Protein AF-A0A7R9VXE3-F1 (afdb_monomer_lite)

pLDDT: mean 74.68, std 20.02, range [34.22, 94.62]

Structure (mmCIF, N/CA/C/O backbone):
data_AF-A0A7R9VXE3-F1
#
_entry.id   AF-A0A7R9VXE3-F1
#
loop_
_atom_site.group_PDB
_atom_site.id
_atom_site.type_symbol
_atom_site.label_atom_id
_atom_site.label_alt_id
_atom_site.label_comp_id
_atom_site.label_asym_id
_atom_site.label_entity_id
_atom_site.label_seq_id
_atom_site.pdbx_PDB_ins_code
_atom_site.Cartn_x
_atom_site.Cartn_y
_atom_site.Cartn_z
_atom_site.occupancy
_atom_site.B_iso_or_equiv
_atom_site.auth_seq_id
_atom_site.auth_comp_id
_atom_site.auth_asym_id
_atom_site.auth_atom_id
_atom_site.pdbx_PDB_model_num
ATOM 1 N N . PRO A 1 1 ? 29.639 -62.844 5.315 1.00 39.00 1 PRO A N 1
ATOM 2 C CA . PRO A 1 1 ? 29.256 -61.882 4.256 1.00 39.00 1 PRO A CA 1
ATOM 3 C C . PRO A 1 1 ? 28.105 -60.971 4.715 1.00 39.00 1 PRO A C 1
ATOM 5 O O . PRO A 1 1 ? 26.963 -61.399 4.805 1.00 39.00 1 PRO A O 1
ATOM 8 N N . ASN A 1 2 ? 28.462 -59.740 5.082 1.00 39.56 2 ASN A N 1
ATOM 9 C CA . ASN A 1 2 ? 27.562 -58.586 5.240 1.00 39.56 2 ASN A CA 1
ATOM 10 C C . ASN A 1 2 ? 27.250 -58.000 3.833 1.00 39.56 2 ASN A C 1
ATOM 12 O O . ASN A 1 2 ? 27.927 -58.430 2.893 1.00 39.56 2 ASN A O 1
ATOM 16 N N . PRO A 1 3 ? 26.440 -56.932 3.645 1.00 57.50 3 PRO A N 1
ATOM 17 C CA . PRO A 1 3 ? 25.370 -56.310 4.452 1.00 57.50 3 PRO A CA 1
ATOM 18 C C . PRO A 1 3 ? 24.115 -56.022 3.573 1.00 57.50 3 PRO A C 1
ATOM 20 O O . PRO A 1 3 ? 24.011 -56.562 2.479 1.00 57.50 3 PRO A O 1
ATOM 23 N N . LEU A 1 4 ? 23.204 -55.154 4.047 1.00 39.47 4 LEU A N 1
ATOM 24 C CA . LEU A 1 4 ? 22.286 -54.220 3.342 1.00 39.47 4 LEU A CA 1
ATOM 25 C C . LEU A 1 4 ? 20.914 -54.315 4.035 1.00 39.47 4 LEU A C 1
ATOM 27 O O . LEU A 1 4 ? 20.204 -55.300 3.903 1.00 39.47 4 LEU A O 1
ATOM 31 N N . GLY A 1 5 ? 20.534 -53.393 4.913 1.00 37.69 5 GLY A N 1
ATOM 32 C CA . GLY A 1 5 ? 20.466 -51.958 4.658 1.00 37.69 5 GLY A CA 1
ATOM 33 C C . GLY A 1 5 ? 18.987 -51.584 4.737 1.00 37.69 5 GLY A C 1
ATOM 34 O O . GLY A 1 5 ? 18.292 -51.579 3.730 1.00 37.69 5 GLY A O 1
ATOM 35 N N . GLY A 1 6 ? 18.495 -51.376 5.957 1.00 36.84 6 GLY A N 1
ATOM 36 C CA . GLY A 1 6 ? 17.092 -51.082 6.249 1.00 36.84 6 GLY A CA 1
ATOM 37 C C . GLY A 1 6 ? 16.965 -49.880 7.175 1.00 36.84 6 GLY A C 1
ATOM 38 O O . GLY A 1 6 ? 16.238 -49.937 8.159 1.00 36.84 6 GLY A O 1
ATOM 39 N N . GLU A 1 7 ? 17.720 -48.816 6.903 1.00 37.53 7 GLU A N 1
ATOM 40 C CA . GLU A 1 7 ? 17.543 -47.538 7.584 1.00 37.53 7 GLU A CA 1
ATOM 41 C C . GLU A 1 7 ? 16.559 -46.659 6.801 1.00 37.53 7 GLU A C 1
ATOM 43 O O . GLU A 1 7 ? 16.836 -46.182 5.707 1.00 37.53 7 GLU A O 1
ATOM 48 N N . SER A 1 8 ? 15.398 -46.456 7.424 1.00 38.97 8 SER A N 1
ATOM 49 C CA . SER A 1 8 ? 14.622 -45.215 7.434 1.00 38.97 8 SER A CA 1
ATOM 50 C C . SER A 1 8 ? 14.211 -44.598 6.086 1.00 38.97 8 SER A C 1
ATOM 52 O O . SER A 1 8 ? 14.786 -43.623 5.606 1.00 38.97 8 SER A O 1
ATOM 54 N N . ALA A 1 9 ? 13.078 -45.058 5.552 1.00 42.28 9 ALA A N 1
ATOM 55 C CA . ALA A 1 9 ? 12.332 -44.366 4.496 1.00 42.28 9 ALA A CA 1
ATOM 56 C C . ALA A 1 9 ? 11.444 -43.206 5.019 1.00 42.28 9 ALA A C 1
ATOM 58 O O . ALA A 1 9 ? 10.442 -42.876 4.391 1.00 42.28 9 ALA A O 1
ATOM 59 N N . SER A 1 10 ? 11.792 -42.575 6.150 1.00 39.75 10 SER A N 1
ATOM 60 C CA . SER A 1 10 ? 11.019 -41.452 6.726 1.00 39.75 10 SER A CA 1
ATOM 61 C C . SER A 1 10 ? 11.732 -40.095 6.702 1.00 39.75 10 SER A C 1
ATOM 63 O O . SER A 1 10 ? 11.183 -39.114 7.198 1.00 39.75 10 SER A O 1
ATOM 65 N N . THR A 1 11 ? 12.928 -39.983 6.119 1.00 40.03 11 THR A N 1
ATOM 66 C CA . THR A 1 11 ? 13.712 -38.731 6.210 1.00 40.03 11 THR A CA 1
ATOM 67 C C . THR A 1 11 ? 13.508 -37.770 5.031 1.00 40.03 11 THR A C 1
ATOM 69 O O . THR A 1 11 ? 13.904 -36.608 5.101 1.00 40.03 11 THR A O 1
ATOM 72 N N . VAL A 1 12 ? 12.845 -38.180 3.951 1.00 45.72 12 VAL A N 1
ATOM 73 C CA . VAL A 1 12 ? 12.730 -37.346 2.744 1.00 45.72 12 VAL A CA 1
ATOM 74 C C . VAL A 1 12 ? 11.368 -36.668 2.689 1.00 45.72 12 VAL A C 1
ATOM 76 O O . VAL A 1 12 ? 10.531 -37.101 1.918 1.00 45.72 12 VAL A O 1
ATOM 79 N N . LEU A 1 13 ? 11.122 -35.656 3.529 1.00 46.50 13 LEU A N 1
ATOM 80 C CA . LEU A 1 13 ? 10.106 -34.600 3.310 1.00 46.50 13 LEU A CA 1
ATOM 81 C C . LEU A 1 13 ? 10.152 -33.538 4.430 1.00 46.50 13 LEU A C 1
ATOM 83 O O . LEU A 1 13 ? 9.135 -33.101 4.956 1.00 46.50 13 LEU A O 1
ATOM 87 N N . ASN A 1 14 ? 11.351 -33.112 4.827 1.00 44.91 14 ASN A N 1
ATOM 88 C CA . ASN A 1 14 ? 11.506 -31.995 5.762 1.00 44.91 14 ASN A CA 1
ATOM 89 C C . ASN A 1 14 ? 12.525 -30.982 5.235 1.00 44.91 14 ASN A C 1
ATOM 91 O O . ASN A 1 14 ? 13.394 -30.512 5.966 1.00 44.91 14 ASN A O 1
ATOM 95 N N . ILE A 1 15 ? 12.408 -30.652 3.941 1.00 49.72 15 ILE A N 1
ATOM 96 C CA . ILE A 1 15 ? 13.023 -29.444 3.387 1.00 49.72 15 ILE A CA 1
ATOM 97 C C . ILE A 1 15 ? 12.368 -28.287 4.134 1.00 49.72 15 ILE A C 1
ATOM 99 O O . ILE A 1 15 ? 11.232 -27.899 3.854 1.00 49.72 15 ILE A O 1
ATOM 103 N N . LYS A 1 16 ? 13.045 -27.801 5.174 1.00 52.78 16 LYS A N 1
ATOM 104 C CA . LYS A 1 16 ? 12.569 -26.662 5.942 1.00 52.78 16 LYS A CA 1
ATOM 105 C C . LYS A 1 16 ? 12.553 -25.504 4.961 1.00 52.78 16 LYS A C 1
ATOM 107 O O . LYS A 1 16 ? 13.561 -25.205 4.337 1.00 52.78 16 LYS A O 1
ATOM 112 N N . ILE A 1 17 ? 11.413 -24.835 4.843 1.00 56.75 17 ILE A N 1
ATOM 113 C CA . ILE A 1 17 ? 11.237 -23.613 4.042 1.00 56.75 17 ILE A CA 1
ATOM 114 C C . ILE A 1 17 ? 12.396 -22.620 4.263 1.00 56.75 17 ILE A C 1
ATOM 116 O O . ILE A 1 17 ? 12.805 -21.932 3.334 1.00 56.75 17 ILE A O 1
ATOM 120 N N . ALA A 1 18 ? 12.980 -22.608 5.466 1.00 50.09 18 ALA A N 1
ATOM 121 C CA . ALA A 1 18 ? 14.180 -21.850 5.808 1.00 50.09 18 ALA A CA 1
ATOM 122 C C . ALA A 1 18 ? 15.400 -22.140 4.907 1.00 50.09 18 ALA A C 1
ATOM 124 O O . ALA A 1 18 ? 16.092 -21.201 4.523 1.00 50.09 18 ALA A O 1
ATOM 125 N N . ASP A 1 19 ? 15.645 -23.396 4.530 1.00 59.12 19 ASP A N 1
ATOM 126 C CA . ASP A 1 19 ? 16.770 -23.788 3.672 1.00 59.12 19 ASP A CA 1
ATOM 127 C C . ASP A 1 19 ? 16.546 -23.330 2.225 1.00 59.12 19 ASP A C 1
ATOM 129 O O . ASP A 1 19 ? 17.464 -22.827 1.578 1.00 59.12 19 ASP A O 1
ATOM 133 N N . SER A 1 20 ? 15.303 -23.411 1.737 1.00 59.84 20 SER A N 1
ATOM 134 C CA . SER A 1 20 ? 14.924 -22.893 0.416 1.00 59.84 20 SER A CA 1
ATOM 135 C C . SER A 1 20 ? 15.002 -21.367 0.348 1.00 59.84 20 SER A C 1
ATOM 137 O O . SER A 1 20 ? 15.452 -20.820 -0.655 1.00 59.84 20 SER A O 1
ATOM 139 N N . VAL A 1 21 ? 14.610 -20.673 1.420 1.00 64.75 21 VAL A N 1
ATOM 140 C CA . VAL A 1 21 ? 14.733 -19.212 1.521 1.00 64.75 21 VAL A CA 1
ATOM 141 C C . VAL A 1 21 ? 16.201 -18.803 1.576 1.00 64.75 21 VAL A C 1
ATOM 143 O O . VAL A 1 21 ? 16.593 -17.885 0.865 1.00 64.75 21 VAL A O 1
ATOM 146 N N . LYS A 1 22 ? 17.033 -1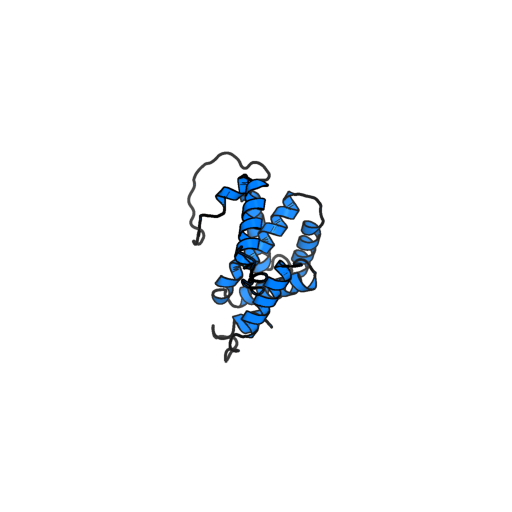9.504 2.356 1.00 66.19 22 LYS A N 1
ATOM 147 C CA . LYS A 1 22 ? 18.471 -19.226 2.428 1.00 66.19 22 LYS A CA 1
ATOM 148 C C . LYS A 1 22 ? 19.141 -19.397 1.065 1.00 66.19 22 LYS A C 1
ATOM 150 O O . LYS A 1 22 ? 19.861 -18.501 0.642 1.00 66.19 22 LYS A O 1
ATOM 155 N N . ALA A 1 23 ? 18.847 -20.491 0.362 1.00 68.94 23 ALA A N 1
ATOM 156 C CA . ALA A 1 23 ? 19.375 -20.742 -0.977 1.00 68.94 23 ALA A CA 1
ATOM 157 C C . ALA A 1 23 ? 18.936 -19.671 -1.990 1.00 68.94 23 ALA A C 1
ATOM 159 O O . ALA A 1 23 ? 19.728 -19.255 -2.832 1.00 68.94 23 ALA A O 1
ATOM 160 N N . LEU A 1 24 ? 17.693 -19.189 -1.889 1.00 65.62 24 LEU A N 1
ATOM 161 C CA . LEU A 1 24 ? 17.180 -18.124 -2.749 1.00 65.62 24 LEU A CA 1
ATOM 162 C C . LEU A 1 24 ? 17.859 -16.778 -2.459 1.00 65.62 24 LEU A C 1
ATOM 164 O O . LEU A 1 24 ? 18.259 -16.086 -3.388 1.00 65.62 24 LEU A O 1
ATOM 168 N N . VAL A 1 25 ? 18.030 -16.428 -1.182 1.00 69.94 25 VAL A N 1
ATOM 169 C CA . VAL A 1 25 ? 18.738 -15.207 -0.761 1.00 69.94 25 VAL A CA 1
ATOM 170 C C . VAL A 1 25 ? 20.194 -15.250 -1.221 1.00 69.94 25 VAL A C 1
ATOM 172 O O . VAL A 1 25 ? 20.694 -14.270 -1.761 1.00 69.94 25 VAL A O 1
ATOM 175 N N . GLU A 1 26 ? 20.860 -16.393 -1.071 1.00 71.38 26 GLU A N 1
ATOM 176 C CA . GLU A 1 26 ? 22.241 -16.595 -1.512 1.00 71.38 26 GLU A CA 1
ATOM 177 C C . GLU A 1 26 ? 22.368 -16.473 -3.038 1.00 71.38 26 GLU A C 1
ATOM 179 O O . GLU A 1 26 ? 23.231 -15.745 -3.526 1.00 71.38 26 GLU A O 1
ATOM 184 N N . ALA A 1 27 ? 21.445 -17.066 -3.801 1.00 67.88 27 ALA A N 1
ATOM 185 C CA . ALA A 1 27 ? 21.387 -16.904 -5.253 1.00 67.88 27 ALA A CA 1
ATOM 186 C C . ALA A 1 27 ? 21.143 -15.443 -5.678 1.00 67.88 27 ALA A C 1
ATOM 188 O O . ALA A 1 27 ? 21.774 -14.962 -6.620 1.00 67.88 27 ALA A O 1
ATOM 189 N N . CYS A 1 28 ? 20.277 -14.713 -4.968 1.00 57.34 28 CYS A N 1
ATOM 190 C CA . CYS A 1 28 ? 20.029 -13.292 -5.219 1.00 57.34 28 CYS A CA 1
ATOM 191 C C . CYS A 1 28 ? 21.255 -12.420 -4.916 1.00 57.34 28 CYS A C 1
ATOM 193 O O . CYS A 1 28 ? 21.539 -11.498 -5.676 1.00 57.34 28 CYS A O 1
ATOM 195 N N . LEU A 1 29 ? 22.003 -12.718 -3.850 1.00 68.56 29 LEU A N 1
ATOM 196 C CA . LEU A 1 29 ? 23.227 -11.992 -3.494 1.00 68.56 29 LEU A CA 1
ATOM 197 C C . LEU A 1 29 ? 24.362 -12.243 -4.496 1.00 68.56 29 LEU A C 1
ATOM 199 O O . LEU A 1 29 ? 25.127 -11.329 -4.793 1.00 68.56 29 LEU A O 1
ATOM 203 N N . VAL A 1 30 ? 24.443 -13.453 -5.056 1.00 70.62 30 VAL A N 1
ATOM 204 C CA . VAL A 1 30 ? 25.404 -13.794 -6.120 1.00 70.62 30 VAL A CA 1
ATOM 205 C C . VAL A 1 30 ? 25.046 -13.104 -7.438 1.00 70.62 30 VAL A C 1
ATOM 207 O O . VAL A 1 30 ? 25.934 -12.626 -8.142 1.00 70.62 30 VAL A O 1
ATOM 210 N N . ALA A 1 31 ? 23.756 -13.022 -7.772 1.00 68.56 31 ALA A N 1
ATOM 211 C CA . ALA A 1 31 ? 23.286 -12.364 -8.991 1.00 68.56 31 ALA A CA 1
ATOM 212 C C . ALA A 1 31 ? 23.366 -10.827 -8.916 1.00 68.56 31 ALA A C 1
ATOM 214 O O . ALA A 1 31 ? 23.534 -10.167 -9.941 1.00 68.56 31 ALA A O 1
ATOM 215 N N . HIS A 1 32 ? 23.265 -10.257 -7.712 1.00 57.31 32 HIS A N 1
ATOM 216 C CA . HIS A 1 32 ? 23.207 -8.814 -7.484 1.00 57.31 32 HIS A CA 1
ATOM 217 C C . HIS A 1 32 ? 24.127 -8.404 -6.317 1.00 57.31 32 HIS A C 1
ATOM 219 O O . HIS A 1 32 ? 23.656 -8.185 -5.196 1.00 57.31 32 HIS A O 1
ATOM 225 N N . PRO A 1 33 ? 25.443 -8.251 -6.559 1.00 60.94 33 PRO A N 1
ATOM 226 C CA . PRO A 1 33 ? 26.428 -7.961 -5.510 1.00 60.94 33 PRO A CA 1
ATOM 227 C C . PRO A 1 33 ? 26.208 -6.621 -4.780 1.00 60.94 33 PRO A C 1
ATOM 229 O O . PRO A 1 33 ? 26.720 -6.424 -3.680 1.00 60.94 33 PRO A O 1
ATOM 232 N N . SER A 1 34 ? 25.405 -5.711 -5.339 1.00 54.88 34 SER A N 1
ATOM 233 C CA . SER A 1 34 ? 24.995 -4.444 -4.717 1.00 54.88 34 SER A CA 1
ATOM 234 C C . SER A 1 34 ? 23.960 -4.595 -3.588 1.00 54.88 34 SER A C 1
ATOM 236 O O . SER A 1 34 ? 23.809 -3.677 -2.786 1.00 54.88 34 SER A O 1
ATOM 238 N N . LEU A 1 35 ? 23.287 -5.748 -3.458 1.00 48.69 35 LEU A N 1
ATOM 239 C CA . LEU A 1 35 ? 22.298 -6.009 -2.396 1.00 48.69 35 LEU A CA 1
ATOM 240 C C . LEU A 1 35 ? 22.929 -6.342 -1.033 1.00 48.69 35 LEU A C 1
ATOM 242 O O . LEU A 1 35 ? 22.232 -6.340 -0.017 1.00 48.69 35 LEU A O 1
ATOM 246 N N . SER A 1 36 ? 24.245 -6.587 -0.977 1.00 52.28 36 SER A N 1
ATOM 247 C CA . SER A 1 36 ? 24.940 -6.941 0.270 1.00 52.28 36 SER A CA 1
ATOM 248 C C . SER A 1 36 ? 24.891 -5.838 1.340 1.00 52.28 36 SER A C 1
ATOM 250 O O . SER A 1 36 ? 25.111 -6.137 2.512 1.00 52.28 36 SER A O 1
ATOM 252 N N . GLY A 1 37 ? 24.605 -4.584 0.970 1.00 47.22 37 GLY A N 1
ATOM 253 C CA . GLY A 1 37 ? 24.543 -3.452 1.903 1.00 47.22 37 GLY A CA 1
ATOM 254 C C . GLY A 1 37 ? 23.226 -3.313 2.677 1.00 47.22 37 GLY A C 1
ATOM 255 O O . GLY A 1 37 ? 23.188 -2.597 3.671 1.00 47.22 37 GLY A O 1
ATOM 256 N N . VAL A 1 38 ? 22.155 -4.001 2.262 1.00 50.38 38 VAL A N 1
ATOM 257 C CA . VAL A 1 38 ? 20.785 -3.763 2.772 1.00 50.38 38 VAL A CA 1
ATOM 258 C C . VAL A 1 38 ? 20.436 -4.639 3.991 1.00 50.38 38 VAL A C 1
ATOM 260 O O . VAL A 1 38 ? 19.488 -4.361 4.718 1.00 50.38 38 VAL A O 1
ATOM 263 N N . VAL A 1 39 ? 21.219 -5.686 4.280 1.00 46.22 39 VAL A N 1
ATOM 264 C CA . VAL A 1 39 ? 20.894 -6.694 5.317 1.00 46.22 39 VAL A CA 1
ATOM 265 C C . VAL A 1 39 ? 21.255 -6.264 6.750 1.00 46.22 39 VAL A C 1
ATOM 267 O O . VAL A 1 39 ? 20.817 -6.891 7.715 1.00 46.22 39 VAL A O 1
ATOM 270 N N . THR A 1 40 ? 21.987 -5.167 6.937 1.00 36.09 40 THR A N 1
ATOM 271 C CA . THR A 1 40 ? 22.445 -4.730 8.267 1.00 36.09 40 THR A CA 1
ATOM 272 C C . THR A 1 40 ? 22.205 -3.248 8.507 1.00 36.09 40 THR A C 1
ATOM 274 O O . THR A 1 40 ? 23.157 -2.490 8.634 1.00 36.09 40 THR A O 1
ATOM 277 N N . GLN A 1 41 ? 20.945 -2.827 8.644 1.00 36.25 41 GLN A N 1
ATOM 278 C CA . GLN A 1 41 ? 20.628 -1.707 9.539 1.00 36.25 41 GLN A CA 1
ATOM 279 C C . GLN A 1 41 ? 19.137 -1.655 9.921 1.00 36.25 41 GLN A C 1
ATOM 281 O O . GLN A 1 41 ? 18.279 -1.529 9.053 1.00 36.25 41 GLN A O 1
ATOM 286 N N . PRO A 1 42 ? 18.797 -1.709 11.222 1.00 45.03 42 PRO A N 1
ATOM 287 C CA . PRO A 1 42 ? 17.486 -1.316 11.714 1.00 45.03 42 PRO A CA 1
ATOM 288 C C . PRO A 1 42 ? 17.512 0.192 12.006 1.00 45.03 42 PRO A C 1
ATOM 290 O O . PRO A 1 42 ? 18.004 0.594 13.058 1.00 45.03 42 PRO A O 1
ATOM 293 N N . SER A 1 43 ? 17.019 1.040 11.099 1.00 35.34 43 SER A N 1
ATOM 294 C CA . SER A 1 43 ? 16.958 2.488 11.350 1.00 35.34 43 SER A CA 1
ATOM 295 C C . SER A 1 43 ? 15.531 2.935 11.660 1.00 35.34 43 SER A C 1
ATOM 297 O O . SER A 1 43 ? 14.670 3.013 10.790 1.00 35.34 43 SER A O 1
ATOM 299 N N . ILE A 1 44 ? 15.289 3.197 12.944 1.00 43.09 44 ILE A N 1
ATOM 300 C CA . ILE A 1 44 ? 14.115 3.899 13.465 1.00 43.09 44 ILE A CA 1
ATOM 301 C C . ILE A 1 44 ? 14.586 5.309 13.839 1.00 43.09 44 ILE A C 1
ATOM 303 O O . ILE A 1 44 ? 15.333 5.428 14.807 1.00 43.09 44 ILE A O 1
ATOM 307 N N . ALA A 1 45 ? 14.117 6.359 13.151 1.00 34.22 45 ALA A N 1
ATOM 308 C CA . ALA A 1 45 ? 13.925 7.696 13.736 1.00 34.22 45 ALA A CA 1
ATOM 309 C C . ALA A 1 45 ? 13.105 8.647 12.819 1.00 34.22 45 ALA A C 1
ATOM 311 O O . ALA A 1 45 ? 13.227 8.569 11.599 1.00 34.22 45 ALA A O 1
ATOM 312 N N . PRO A 1 46 ? 12.291 9.558 13.398 1.00 44.81 46 PRO A N 1
ATOM 313 C CA . PRO A 1 46 ? 11.558 10.628 12.696 1.00 44.81 46 PRO A CA 1
ATOM 314 C C . PRO A 1 46 ? 12.501 11.753 12.202 1.00 44.81 46 PRO A C 1
ATOM 316 O O . PRO A 1 46 ? 13.656 11.800 12.635 1.00 44.81 46 PRO A O 1
ATOM 319 N N . PRO A 1 47 ? 12.057 12.679 11.318 1.00 48.91 47 PRO A N 1
ATOM 320 C CA . PRO A 1 47 ? 12.970 13.563 10.601 1.00 48.91 47 PRO A CA 1
ATOM 321 C C . PRO A 1 47 ? 13.592 14.586 11.551 1.00 48.91 47 PRO A C 1
ATOM 323 O O . PRO A 1 47 ? 12.900 15.425 12.124 1.00 48.91 47 PRO A O 1
ATOM 326 N N . SER A 1 48 ? 14.913 14.516 11.704 1.00 39.66 48 SER A N 1
ATOM 327 C CA . SER A 1 48 ? 15.720 15.576 12.301 1.00 39.66 48 SER A CA 1
ATOM 328 C C . SER A 1 48 ? 16.712 16.075 11.259 1.00 39.66 48 SER A C 1
ATOM 330 O O . SER A 1 48 ? 17.475 15.310 10.678 1.00 39.66 48 SER A O 1
ATOM 332 N N . THR A 1 49 ? 16.639 17.374 11.010 1.00 51.97 49 THR A N 1
ATOM 333 C CA . THR A 1 49 ? 17.459 18.179 10.110 1.00 51.97 49 THR A CA 1
ATOM 334 C C . THR A 1 49 ? 18.950 18.050 10.447 1.00 51.97 49 THR A C 1
ATOM 336 O O . THR A 1 49 ? 19.331 18.249 11.599 1.00 51.97 49 THR A O 1
ATOM 339 N N . GLY A 1 50 ? 19.807 17.792 9.455 1.00 38.31 50 GLY A N 1
ATOM 340 C CA . GLY A 1 50 ? 21.261 17.818 9.647 1.00 38.31 50 GLY A CA 1
ATOM 341 C C . GLY A 1 50 ? 22.056 17.486 8.384 1.00 38.31 50 GLY A C 1
ATOM 342 O O . GLY A 1 50 ? 22.088 16.343 7.951 1.00 38.31 50 GLY A O 1
ATOM 343 N N . SER A 1 51 ? 22.687 18.509 7.806 1.00 55.72 51 SER A N 1
ATOM 344 C CA . SER A 1 51 ? 23.508 18.486 6.592 1.00 55.72 51 SER A CA 1
ATOM 345 C C . SER A 1 51 ? 24.717 17.543 6.645 1.00 55.72 51 SER A C 1
ATOM 347 O O . SER A 1 51 ? 25.433 17.498 7.642 1.00 55.72 51 SER A O 1
ATOM 349 N N . GLY A 1 52 ? 25.042 16.932 5.503 1.00 37.28 52 GLY A N 1
ATOM 350 C CA . GLY A 1 52 ? 26.337 16.303 5.238 1.00 37.28 52 GLY A CA 1
ATOM 351 C C . GLY A 1 52 ? 26.523 16.095 3.738 1.00 37.28 52 GLY A C 1
ATOM 352 O O . GLY A 1 52 ? 25.850 15.262 3.147 1.00 37.28 52 GLY A O 1
ATOM 353 N N . GLY A 1 53 ? 27.387 16.901 3.115 1.00 46.69 53 GLY A N 1
ATOM 354 C CA . GLY A 1 53 ? 27.657 16.852 1.679 1.00 46.69 53 GLY A CA 1
ATOM 355 C C . GLY A 1 53 ? 28.305 15.535 1.244 1.00 46.69 53 GLY A C 1
ATOM 356 O O . GLY A 1 53 ? 29.363 15.165 1.748 1.00 46.69 53 GLY A O 1
ATOM 357 N N . GLY A 1 54 ? 27.680 14.877 0.271 1.00 41.75 54 GLY A N 1
ATOM 358 C CA . GLY A 1 54 ? 28.197 13.754 -0.515 1.00 41.75 54 GLY A CA 1
ATOM 359 C C . GLY A 1 54 ? 27.893 13.993 -2.001 1.00 41.75 54 GLY A C 1
ATOM 360 O O . GLY A 1 54 ? 27.089 14.877 -2.307 1.00 41.75 54 GLY A O 1
ATOM 361 N N . PRO A 1 55 ? 28.589 13.312 -2.932 1.00 49.41 55 PRO A N 1
ATOM 362 C CA . PRO A 1 55 ? 28.631 13.699 -4.340 1.00 49.41 55 PRO A CA 1
ATOM 363 C C . PRO A 1 55 ? 27.242 13.605 -4.981 1.00 49.41 55 PRO A C 1
ATOM 365 O O . PRO A 1 55 ? 26.424 12.784 -4.584 1.00 49.41 55 PRO A O 1
ATOM 368 N N . ALA A 1 56 ? 27.000 14.484 -5.957 1.00 49.28 56 ALA A N 1
ATOM 369 C CA . ALA A 1 56 ? 25.716 14.692 -6.621 1.00 49.28 56 ALA A CA 1
ATOM 370 C C . ALA A 1 56 ? 24.968 13.380 -6.951 1.00 49.28 56 ALA A C 1
ATOM 372 O O . ALA A 1 56 ? 25.606 12.425 -7.407 1.00 49.28 56 ALA A O 1
ATOM 373 N N . PRO A 1 57 ? 23.630 13.342 -6.777 1.00 44.31 57 PRO A N 1
ATOM 374 C CA . PRO A 1 57 ? 22.842 12.149 -7.035 1.00 44.31 57 PRO A CA 1
ATOM 375 C C . PRO A 1 57 ? 23.010 11.759 -8.502 1.00 44.31 57 PRO A C 1
ATOM 377 O O . PRO A 1 57 ? 22.752 12.540 -9.422 1.00 44.31 57 PRO A O 1
ATOM 380 N N . THR A 1 58 ? 23.505 10.544 -8.717 1.00 44.84 58 THR A N 1
ATOM 381 C CA . THR A 1 58 ? 23.440 9.918 -10.032 1.00 44.84 58 THR A CA 1
ATOM 382 C C . THR A 1 58 ? 21.961 9.671 -10.323 1.00 44.84 58 THR A C 1
ATOM 384 O O . THR A 1 58 ? 21.293 9.074 -9.482 1.00 44.84 58 THR A O 1
ATOM 387 N N . PRO A 1 59 ? 21.416 10.144 -11.459 1.00 44.78 59 PRO A N 1
ATOM 388 C CA . PRO A 1 59 ? 19.996 9.997 -11.751 1.00 44.78 59 PRO A CA 1
ATOM 389 C C . PRO A 1 59 ? 19.663 8.505 -11.872 1.00 44.78 59 PRO A C 1
ATOM 391 O O . PRO A 1 59 ? 19.972 7.881 -12.888 1.00 44.78 59 PRO A O 1
ATOM 394 N N . GLY A 1 60 ? 19.069 7.938 -10.817 1.00 53.88 60 GLY A N 1
ATOM 395 C CA . GLY A 1 60 ? 18.827 6.496 -10.680 1.00 53.88 60 GLY A CA 1
ATOM 396 C C . GLY A 1 60 ? 19.436 5.832 -9.438 1.00 53.88 60 GLY A C 1
ATOM 397 O O . GLY A 1 60 ? 19.525 4.607 -9.408 1.00 53.88 60 GLY A O 1
ATOM 398 N N . SER A 1 61 ? 19.866 6.593 -8.429 1.00 65.44 61 SER A N 1
ATOM 399 C CA . SER A 1 61 ? 20.312 6.030 -7.151 1.00 65.44 61 SER A CA 1
ATOM 400 C C . SER A 1 61 ? 19.137 5.437 -6.349 1.00 65.44 61 SER A C 1
ATOM 402 O O . SER A 1 61 ? 17.977 5.815 -6.530 1.00 65.44 61 SER A O 1
ATOM 404 N N . ALA A 1 62 ? 19.429 4.505 -5.435 1.00 71.12 62 ALA A N 1
ATOM 405 C CA . ALA A 1 62 ? 18.427 3.958 -4.513 1.00 71.12 62 ALA A CA 1
ATOM 406 C C . ALA A 1 62 ? 17.784 5.054 -3.638 1.00 71.12 62 ALA A C 1
ATOM 408 O O . ALA A 1 62 ? 16.588 5.000 -3.361 1.00 71.12 62 ALA A O 1
ATOM 409 N N . GLU A 1 63 ? 18.554 6.090 -3.291 1.00 73.06 63 GLU A N 1
ATOM 410 C CA . GLU A 1 63 ? 18.078 7.258 -2.542 1.00 73.06 63 GLU A CA 1
ATOM 411 C C . GLU A 1 63 ? 16.999 8.031 -3.317 1.00 73.06 63 GLU A C 1
ATOM 413 O O . GLU A 1 63 ? 15.966 8.383 -2.747 1.00 73.06 63 GLU A O 1
ATOM 418 N N . ASP A 1 64 ? 17.166 8.208 -4.634 1.00 86.94 64 ASP A N 1
ATOM 419 C CA . ASP A 1 64 ? 16.157 8.858 -5.480 1.00 86.94 64 ASP A CA 1
ATOM 420 C C . ASP A 1 64 ? 14.846 8.052 -5.524 1.00 86.94 64 ASP A C 1
ATOM 422 O O . ASP A 1 64 ? 13.756 8.618 -5.647 1.00 86.94 64 ASP A O 1
ATOM 426 N N . ILE A 1 65 ? 14.933 6.718 -5.471 1.00 88.81 65 ILE A N 1
ATOM 427 C CA . ILE A 1 65 ? 13.772 5.819 -5.502 1.00 88.81 65 ILE A CA 1
ATOM 428 C C . ILE A 1 65 ? 13.015 5.883 -4.173 1.00 88.81 65 ILE A C 1
ATOM 430 O O . ILE A 1 65 ? 11.791 6.045 -4.176 1.00 88.81 65 ILE A O 1
ATOM 434 N N . GLU A 1 66 ? 13.726 5.809 -3.048 1.00 88.50 66 GLU A N 1
ATOM 435 C CA . GLU A 1 66 ? 13.137 5.921 -1.711 1.00 88.50 66 GLU A CA 1
ATOM 436 C C . GLU A 1 66 ? 12.491 7.291 -1.489 1.00 88.50 66 GLU A C 1
ATOM 438 O O . GLU A 1 66 ? 11.363 7.377 -0.993 1.00 88.50 66 GLU A O 1
ATOM 443 N N . GLU A 1 67 ? 13.148 8.374 -1.914 1.00 88.94 67 GLU A N 1
ATOM 444 C CA . GLU A 1 67 ? 12.587 9.723 -1.825 1.00 88.94 67 GLU A CA 1
ATOM 445 C C . GLU A 1 67 ? 11.287 9.836 -2.638 1.00 88.94 67 GLU A C 1
ATOM 447 O O . GLU A 1 67 ? 10.296 10.410 -2.173 1.00 88.94 67 GLU A O 1
ATOM 452 N N . MET A 1 68 ? 11.248 9.247 -3.836 1.00 89.56 68 MET A N 1
ATOM 453 C CA . MET A 1 68 ? 10.047 9.222 -4.674 1.00 89.56 68 MET A CA 1
ATOM 454 C C . MET A 1 68 ? 8.923 8.386 -4.052 1.00 89.56 68 MET A C 1
ATOM 456 O O . MET A 1 68 ? 7.779 8.846 -4.013 1.00 89.56 68 MET A O 1
ATOM 460 N N . ALA A 1 69 ? 9.224 7.200 -3.519 1.00 90.19 69 ALA A N 1
ATOM 461 C CA . ALA A 1 69 ? 8.251 6.367 -2.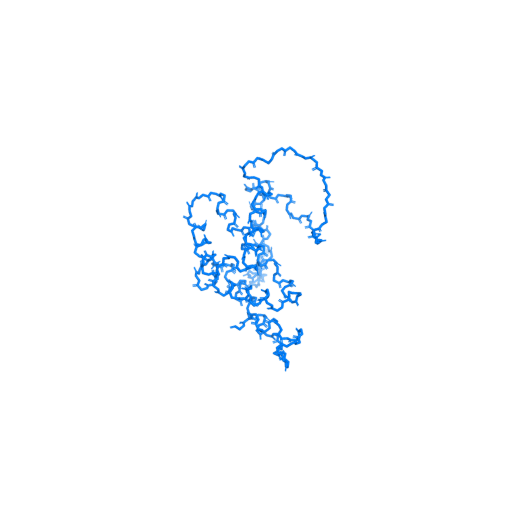813 1.00 90.19 69 ALA A CA 1
ATOM 462 C C . ALA A 1 69 ? 7.649 7.107 -1.605 1.00 90.19 69 ALA A C 1
ATOM 464 O O . ALA A 1 69 ? 6.426 7.130 -1.432 1.00 90.19 69 ALA A O 1
ATOM 465 N N . ASN A 1 70 ? 8.485 7.797 -0.825 1.00 89.00 70 ASN A N 1
ATOM 466 C CA . ASN A 1 70 ? 8.051 8.619 0.303 1.00 89.00 70 ASN A CA 1
ATOM 467 C C . ASN A 1 70 ? 7.124 9.759 -0.134 1.00 89.00 70 ASN A C 1
ATOM 469 O O . ASN A 1 70 ? 6.085 9.976 0.494 1.00 89.00 70 ASN A O 1
ATOM 473 N N . LYS A 1 71 ? 7.434 10.445 -1.242 1.00 91.00 71 LYS A N 1
ATOM 474 C CA . LYS A 1 71 ? 6.554 11.478 -1.818 1.00 91.00 71 LYS A CA 1
ATOM 475 C C . LYS A 1 71 ? 5.185 10.914 -2.201 1.00 91.00 71 LYS A C 1
ATOM 477 O O . LYS A 1 71 ? 4.174 11.574 -1.969 1.00 91.00 71 LYS A O 1
ATOM 482 N N . TYR A 1 72 ? 5.119 9.701 -2.750 1.00 90.00 72 TYR A N 1
ATOM 483 C CA . TYR A 1 72 ? 3.836 9.068 -3.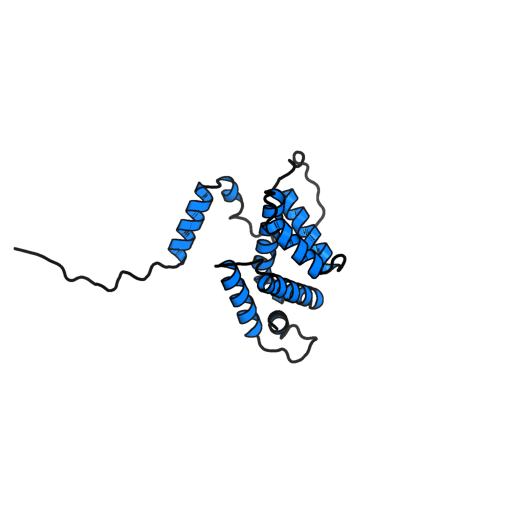062 1.00 90.00 72 TYR A CA 1
ATOM 484 C C . TYR A 1 72 ? 3.037 8.707 -1.806 1.00 90.00 72 TYR A C 1
ATOM 486 O O . TYR A 1 72 ? 1.840 8.987 -1.760 1.00 90.00 72 TYR A O 1
ATOM 494 N N . PHE A 1 73 ? 3.672 8.164 -0.762 1.00 89.38 73 PHE A N 1
ATOM 495 C CA . PHE A 1 73 ? 2.991 7.912 0.514 1.00 89.38 73 PHE A CA 1
ATOM 496 C C . PHE A 1 73 ? 2.476 9.192 1.167 1.00 89.38 73 PHE A C 1
ATOM 498 O O . PHE A 1 73 ? 1.343 9.219 1.644 1.00 89.38 73 PHE A O 1
ATOM 505 N N . GLN A 1 74 ? 3.256 10.274 1.127 1.00 89.69 74 GLN A N 1
ATOM 506 C CA . GLN A 1 74 ? 2.798 11.576 1.606 1.00 89.69 74 GLN A CA 1
ATOM 507 C C . GLN A 1 74 ? 1.534 12.023 0.870 1.00 89.69 74 GLN A C 1
ATOM 509 O O . GLN A 1 74 ? 0.541 12.304 1.532 1.00 89.69 74 GLN A O 1
ATOM 514 N N . LYS A 1 75 ? 1.519 11.978 -0.469 1.00 88.31 75 LYS A N 1
ATOM 515 C CA . LYS A 1 75 ? 0.338 12.336 -1.278 1.00 88.31 75 LYS A CA 1
ATOM 516 C C . LYS A 1 75 ? -0.898 11.494 -0.960 1.00 88.31 75 LYS A C 1
ATOM 518 O O . LYS A 1 75 ? -2.013 12.015 -0.953 1.00 88.31 75 LYS A O 1
ATOM 523 N N . ILE A 1 76 ? -0.706 10.202 -0.683 1.00 89.44 76 ILE A N 1
ATOM 524 C CA . ILE A 1 76 ? -1.779 9.288 -0.265 1.00 89.44 76 ILE A CA 1
ATOM 525 C C . ILE A 1 76 ? -2.375 9.741 1.076 1.00 89.44 76 ILE A C 1
ATOM 527 O O . ILE A 1 76 ? -3.594 9.855 1.211 1.00 89.44 76 ILE A O 1
ATOM 531 N N . TYR A 1 77 ? -1.533 10.036 2.069 1.00 87.62 77 TYR A N 1
ATOM 532 C CA . TYR A 1 77 ? -1.991 10.400 3.414 1.00 87.62 77 TYR A CA 1
ATOM 533 C C . TYR A 1 77 ? -2.515 11.842 3.516 1.00 87.62 77 TYR A C 1
ATOM 535 O O . TYR A 1 77 ? -3.453 12.097 4.281 1.00 87.62 77 TYR A O 1
ATOM 543 N N . THR A 1 78 ? -1.985 12.775 2.717 1.00 88.12 78 THR A N 1
ATOM 544 C CA . THR A 1 78 ? -2.507 14.148 2.596 1.00 88.12 78 THR A CA 1
ATOM 545 C C . THR A 1 78 ? -3.769 14.228 1.739 1.00 88.12 78 THR A C 1
ATOM 547 O O . THR A 1 78 ? -4.426 15.266 1.733 1.00 88.12 78 THR A O 1
ATOM 550 N N . SER A 1 79 ? -4.172 13.123 1.093 1.00 80.56 79 SER A N 1
ATOM 551 C CA . SER A 1 79 ? -5.325 13.059 0.182 1.00 80.56 79 SER A CA 1
ATOM 552 C C . SER A 1 79 ? -5.199 13.998 -1.027 1.00 80.56 79 SER A C 1
ATOM 554 O O . SER A 1 79 ? -6.205 14.386 -1.614 1.00 80.56 79 SER A O 1
ATOM 556 N N . GLU A 1 80 ? -3.968 14.348 -1.412 1.00 78.62 80 GLU A N 1
ATOM 557 C CA . GLU A 1 80 ? -3.674 15.099 -2.642 1.00 78.62 80 GLU A CA 1
ATOM 558 C C . GLU A 1 80 ? -3.939 14.270 -3.901 1.00 78.62 80 GLU A C 1
ATOM 560 O O . GLU A 1 80 ? -4.233 14.824 -4.957 1.00 78.62 80 GLU A O 1
ATOM 565 N N . GLN A 1 81 ? -3.834 12.945 -3.788 1.00 78.69 81 GLN A N 1
ATOM 566 C CA . GLN A 1 81 ? -4.227 12.000 -4.827 1.00 78.69 81 GLN A CA 1
ATOM 567 C C . GLN A 1 81 ? -5.199 10.973 -4.261 1.00 78.69 81 GLN A C 1
ATOM 569 O O . GLN A 1 81 ? -5.066 10.512 -3.123 1.00 78.69 81 GLN A O 1
ATOM 574 N N . SER A 1 82 ? -6.174 10.584 -5.075 1.00 88.81 82 SER A N 1
ATOM 575 C CA . SER A 1 82 ? -7.093 9.511 -4.726 1.00 88.81 82 SER A CA 1
ATOM 576 C C . SER A 1 82 ? -6.384 8.154 -4.762 1.00 88.81 82 SER A C 1
ATOM 578 O O . SER A 1 82 ? -5.480 7.909 -5.563 1.00 88.81 82 SER A O 1
ATOM 580 N N . LEU A 1 83 ? -6.838 7.220 -3.921 1.00 89.25 83 LEU A N 1
ATOM 581 C CA . LEU A 1 83 ? -6.321 5.847 -3.939 1.00 89.25 83 LEU A CA 1
ATOM 582 C C . LEU A 1 83 ? -6.533 5.162 -5.301 1.00 89.25 83 LEU A C 1
ATOM 584 O O . LEU A 1 83 ? -5.717 4.335 -5.699 1.00 89.25 83 LEU A O 1
ATOM 588 N N . GLY A 1 84 ? -7.589 5.535 -6.035 1.00 89.69 84 GLY A N 1
ATOM 589 C CA . GLY A 1 84 ? -7.833 5.079 -7.407 1.00 89.69 84 GLY A CA 1
ATOM 590 C C . GLY A 1 84 ? -6.691 5.446 -8.352 1.00 89.69 84 GLY A C 1
ATOM 591 O O . GLY A 1 84 ? -6.114 4.564 -8.985 1.00 89.69 84 GLY A O 1
ATOM 592 N N . GLU A 1 85 ? -6.308 6.723 -8.379 1.00 90.94 85 GLU A N 1
ATOM 593 C CA . GLU A 1 85 ? -5.208 7.223 -9.218 1.00 90.94 85 GLU A CA 1
ATOM 594 C C . GLU A 1 85 ? -3.870 6.578 -8.850 1.00 90.94 85 GLU A C 1
ATOM 596 O O . GLU A 1 85 ? -3.082 6.215 -9.724 1.00 90.94 85 GLU A O 1
ATOM 601 N N . VAL A 1 86 ? -3.619 6.382 -7.555 1.00 91.00 86 VAL A N 1
ATOM 602 C CA . VAL A 1 86 ? -2.405 5.715 -7.063 1.00 91.00 86 VAL A CA 1
ATOM 603 C C . VAL A 1 86 ? -2.348 4.273 -7.556 1.00 91.00 86 VAL A C 1
ATOM 605 O O . VAL A 1 86 ? -1.308 3.811 -8.019 1.00 91.00 86 VAL A O 1
ATOM 608 N N . VAL A 1 87 ? -3.464 3.552 -7.507 1.00 93.62 87 VAL A N 1
ATOM 609 C CA . VAL A 1 87 ? -3.536 2.170 -7.987 1.00 93.62 87 VAL A CA 1
ATOM 610 C C . VAL A 1 87 ? -3.355 2.092 -9.501 1.00 93.62 87 VAL A C 1
ATOM 612 O O . VAL A 1 87 ? -2.665 1.194 -9.983 1.00 93.62 87 VAL A O 1
ATOM 615 N N . GLU A 1 88 ? -3.926 3.020 -10.266 1.00 94.06 88 GLU A N 1
ATOM 616 C CA . GLU A 1 88 ? -3.690 3.110 -11.711 1.00 94.06 88 GLU A CA 1
ATOM 617 C C . GLU A 1 88 ? -2.226 3.409 -12.039 1.00 94.06 88 GLU A C 1
ATOM 619 O O . GLU A 1 88 ? -1.645 2.774 -12.922 1.00 94.06 88 GLU A O 1
ATOM 624 N N . MET A 1 89 ? -1.598 4.311 -11.287 1.00 94.19 89 MET A N 1
ATOM 625 C CA . MET A 1 89 ? -0.171 4.595 -11.398 1.00 94.19 89 MET A CA 1
ATOM 626 C C . MET A 1 89 ? 0.675 3.352 -11.094 1.00 94.19 89 MET A C 1
ATOM 628 O O . MET A 1 89 ? 1.548 3.008 -11.887 1.00 94.19 89 MET A O 1
ATOM 632 N N . LEU A 1 90 ? 0.392 2.630 -10.005 1.00 93.81 90 LEU A N 1
ATOM 633 C CA . LEU A 1 90 ? 1.116 1.403 -9.650 1.00 93.81 90 LEU A CA 1
ATOM 634 C C . LEU A 1 90 ? 0.950 0.308 -10.713 1.00 93.81 90 LEU A C 1
ATOM 636 O O . LEU A 1 90 ? 1.910 -0.403 -11.008 1.00 93.81 90 LEU A O 1
ATOM 640 N N . LYS A 1 91 ? -0.229 0.190 -11.341 1.00 93.94 91 LYS A N 1
ATOM 641 C CA . LYS A 1 91 ? -0.431 -0.721 -12.485 1.00 93.94 91 LYS A CA 1
ATOM 642 C C . LYS A 1 91 ? 0.483 -0.360 -13.645 1.00 93.94 91 LYS A C 1
ATOM 644 O O . LYS A 1 91 ? 1.131 -1.244 -14.195 1.00 93.94 91 LYS A O 1
ATOM 649 N N . ARG A 1 92 ? 0.552 0.928 -13.992 1.00 94.62 92 ARG A N 1
ATOM 650 C CA . ARG A 1 92 ? 1.431 1.416 -15.059 1.00 94.62 92 ARG A CA 1
ATOM 651 C C . ARG A 1 92 ? 2.893 1.142 -14.737 1.00 94.62 92 ARG A C 1
ATOM 653 O O . ARG A 1 92 ? 3.578 0.576 -15.577 1.00 94.62 92 ARG A O 1
ATOM 660 N N . PHE A 1 93 ? 3.340 1.467 -13.525 1.00 93.25 93 PHE A N 1
ATOM 661 C CA . PHE A 1 93 ? 4.718 1.233 -13.090 1.00 93.25 93 PHE A CA 1
ATOM 662 C C . PHE A 1 93 ? 5.088 -0.246 -13.088 1.00 93.25 93 PHE A C 1
ATOM 664 O O . PHE A 1 93 ? 6.217 -0.585 -13.408 1.00 93.25 93 PHE A O 1
ATOM 671 N N . LYS A 1 94 ? 4.148 -1.147 -12.789 1.00 91.12 94 LYS A N 1
ATOM 672 C CA . LYS A 1 94 ? 4.379 -2.595 -12.865 1.00 91.12 94 LYS A CA 1
ATOM 673 C C . LYS A 1 94 ? 4.628 -3.083 -14.299 1.00 91.12 94 LYS A C 1
ATOM 675 O O . LYS A 1 94 ? 5.385 -4.030 -14.485 1.00 91.12 94 LYS A O 1
ATOM 680 N N . THR A 1 95 ? 4.001 -2.475 -15.308 1.00 90.81 95 THR A N 1
ATOM 681 C CA . THR A 1 95 ? 4.037 -2.960 -16.703 1.00 90.81 95 THR A CA 1
ATOM 682 C C . THR A 1 95 ? 4.795 -2.053 -17.672 1.00 90.81 95 THR A C 1
ATOM 684 O O . THR A 1 95 ? 4.788 -2.325 -18.869 1.00 90.81 95 THR A O 1
ATOM 687 N N . SER A 1 96 ? 5.407 -0.962 -17.211 1.00 88.31 96 SER A N 1
ATOM 688 C CA . SER A 1 96 ? 5.957 0.063 -18.107 1.00 88.31 96 SER A CA 1
ATOM 689 C C . SER A 1 96 ? 7.242 -0.337 -18.827 1.00 88.31 96 SER A C 1
ATOM 691 O O . SER A 1 96 ? 7.583 0.275 -19.836 1.00 88.31 96 SER A O 1
ATOM 693 N N . GLY A 1 97 ? 7.971 -1.335 -18.317 1.00 81.12 97 GLY A N 1
ATOM 694 C CA . GLY A 1 97 ? 9.295 -1.715 -18.820 1.00 81.12 97 GLY A CA 1
ATOM 695 C C . GLY A 1 97 ? 10.395 -0.689 -18.519 1.00 81.12 97 GLY A C 1
ATOM 696 O O . GLY A 1 97 ? 11.537 -0.884 -18.928 1.00 81.12 97 GLY A O 1
ATOM 697 N N . ASN A 1 98 ? 10.073 0.397 -17.807 1.00 90.31 98 ASN A N 1
ATOM 698 C CA . ASN A 1 98 ? 11.047 1.355 -17.308 1.00 90.31 98 ASN A CA 1
ATOM 699 C C . ASN A 1 98 ? 11.565 0.870 -15.952 1.00 90.31 98 ASN A C 1
ATOM 701 O O . ASN A 1 98 ? 10.821 0.880 -14.971 1.00 90.31 98 ASN A O 1
ATOM 705 N N . ALA A 1 99 ? 12.851 0.513 -15.899 1.00 89.12 99 ALA A N 1
ATOM 706 C CA . ALA A 1 99 ? 13.502 0.009 -14.692 1.00 89.12 99 ALA A CA 1
ATOM 707 C C . ALA A 1 99 ? 13.249 0.904 -13.469 1.00 89.12 99 ALA A C 1
ATOM 709 O O . ALA A 1 99 ? 12.865 0.411 -12.417 1.00 89.12 99 ALA A O 1
ATOM 710 N N . ARG A 1 100 ? 13.319 2.232 -13.632 1.00 88.50 100 ARG A N 1
ATOM 711 C CA . ARG A 1 100 ? 13.094 3.174 -12.529 1.00 88.50 100 ARG A CA 1
ATOM 712 C C . ARG A 1 100 ? 11.668 3.112 -11.985 1.00 88.50 100 ARG A C 1
ATOM 714 O O . ARG A 1 100 ? 11.464 3.172 -10.779 1.00 88.50 100 ARG A O 1
ATOM 721 N N . GLU A 1 101 ? 10.672 3.023 -12.861 1.00 91.06 101 GLU A N 1
ATOM 722 C CA . GLU A 1 101 ? 9.271 2.924 -12.436 1.00 91.06 101 GLU A CA 1
ATOM 723 C C . GLU A 1 101 ? 8.990 1.568 -11.782 1.00 91.06 101 GLU A C 1
ATOM 725 O O . GLU A 1 101 ? 8.292 1.506 -10.769 1.00 91.06 101 GLU A O 1
ATOM 730 N N . ASN A 1 102 ? 9.581 0.495 -12.317 1.00 91.75 102 ASN A N 1
ATOM 731 C CA . ASN A 1 102 ? 9.517 -0.832 -11.715 1.00 91.75 102 ASN A CA 1
ATOM 732 C C . ASN A 1 102 ? 10.143 -0.848 -10.309 1.00 91.75 102 ASN A C 1
ATOM 734 O O . ASN A 1 102 ? 9.542 -1.409 -9.392 1.00 91.75 102 ASN A O 1
ATOM 738 N N . ASP A 1 103 ? 11.286 -0.188 -10.121 1.00 92.06 103 ASP A N 1
ATOM 739 C CA . ASP A 1 103 ? 11.970 -0.102 -8.830 1.00 92.06 103 ASP A CA 1
ATOM 740 C C . ASP A 1 103 ? 11.176 0.732 -7.817 1.00 92.06 103 ASP A C 1
ATOM 742 O O . ASP A 1 103 ? 11.041 0.331 -6.662 1.00 92.06 103 ASP A O 1
ATOM 746 N N . ILE A 1 104 ? 10.569 1.847 -8.243 1.00 92.38 104 ILE A N 1
ATOM 747 C CA . ILE A 1 104 ? 9.661 2.636 -7.392 1.00 92.38 104 ILE A CA 1
ATOM 748 C C . ILE A 1 104 ? 8.458 1.791 -6.972 1.00 92.38 104 ILE A C 1
ATOM 750 O O . ILE A 1 104 ? 8.104 1.771 -5.793 1.00 92.38 104 ILE A O 1
ATOM 754 N N . PHE A 1 105 ? 7.841 1.064 -7.909 1.00 94.00 105 PHE A N 1
ATOM 755 C CA . PHE A 1 105 ? 6.752 0.143 -7.592 1.00 94.00 105 PHE A CA 1
ATOM 756 C C . PHE A 1 105 ? 7.191 -0.902 -6.561 1.00 94.00 105 PHE A C 1
ATOM 758 O O . PHE A 1 105 ? 6.517 -1.075 -5.545 1.00 94.00 105 PHE A O 1
ATOM 765 N N . ALA A 1 106 ? 8.327 -1.565 -6.785 1.00 91.94 106 ALA A N 1
ATOM 766 C CA . ALA A 1 106 ? 8.851 -2.571 -5.869 1.00 91.94 106 ALA A CA 1
ATOM 767 C C . ALA A 1 106 ? 9.111 -1.974 -4.479 1.00 91.94 106 ALA A C 1
ATOM 769 O O . ALA A 1 106 ? 8.622 -2.514 -3.488 1.00 91.94 106 ALA A O 1
ATOM 770 N N . CYS A 1 107 ? 9.795 -0.831 -4.405 1.00 93.62 107 CYS A N 1
ATOM 771 C CA . CYS A 1 107 ? 10.085 -0.118 -3.162 1.00 93.62 107 CYS A CA 1
ATOM 772 C C . CYS A 1 107 ? 8.802 0.223 -2.389 1.00 93.62 107 CYS A C 1
ATOM 774 O O . CYS A 1 107 ? 8.692 -0.081 -1.202 1.00 93.62 107 CYS A O 1
ATOM 776 N N . MET A 1 108 ? 7.779 0.756 -3.065 1.00 93.94 108 MET A N 1
ATOM 777 C CA . MET A 1 108 ? 6.495 1.066 -2.429 1.00 93.94 108 MET A CA 1
ATOM 778 C C . MET A 1 108 ? 5.805 -0.180 -1.860 1.00 93.94 108 MET A C 1
ATOM 780 O O . MET A 1 108 ? 5.313 -0.145 -0.732 1.00 93.94 108 MET A O 1
ATOM 784 N N . ILE A 1 109 ? 5.769 -1.288 -2.608 1.00 93.81 109 ILE A N 1
ATOM 785 C CA . ILE A 1 109 ? 5.157 -2.539 -2.133 1.00 93.81 109 ILE A CA 1
ATOM 786 C C . ILE A 1 109 ? 5.951 -3.121 -0.959 1.00 93.81 109 ILE A C 1
ATOM 788 O O . ILE A 1 109 ? 5.352 -3.517 0.040 1.00 93.81 109 ILE A O 1
ATOM 792 N N . HIS A 1 110 ? 7.281 -3.148 -1.045 1.00 92.06 110 HIS A N 1
ATOM 793 C CA . HIS A 1 110 ? 8.137 -3.658 0.024 1.00 92.06 110 HIS A CA 1
ATOM 794 C C . HIS A 1 110 ? 7.975 -2.855 1.316 1.00 92.06 110 HIS A C 1
ATOM 796 O O . HIS A 1 110 ? 7.705 -3.454 2.358 1.00 92.06 110 HIS A O 1
ATOM 802 N N . ASN A 1 111 ? 8.037 -1.524 1.238 1.00 91.88 111 ASN A N 1
ATOM 803 C CA . ASN A 1 111 ? 7.887 -0.652 2.403 1.00 91.88 111 ASN A CA 1
ATOM 804 C C . ASN A 1 111 ? 6.513 -0.831 3.056 1.00 91.88 111 ASN A C 1
ATOM 806 O O . ASN A 1 111 ? 6.420 -0.987 4.269 1.00 91.88 111 ASN A O 1
ATOM 810 N N . LEU A 1 112 ? 5.441 -0.900 2.260 1.00 93.19 112 LEU A N 1
ATOM 811 C CA . LEU A 1 112 ? 4.091 -1.096 2.790 1.00 93.19 112 LEU A CA 1
ATOM 812 C C . LEU A 1 112 ? 3.939 -2.422 3.554 1.00 93.19 112 LEU A C 1
ATOM 814 O O . LEU A 1 112 ? 3.249 -2.477 4.572 1.00 93.19 112 LEU A O 1
ATOM 818 N N . PHE A 1 113 ? 4.556 -3.498 3.062 1.00 92.38 113 PHE A N 1
ATOM 819 C CA . PHE A 1 113 ? 4.484 -4.815 3.696 1.00 92.38 113 PHE A CA 1
ATOM 820 C C . PHE A 1 113 ? 5.376 -4.920 4.935 1.00 92.38 113 PHE A C 1
ATOM 822 O O . PHE A 1 113 ? 4.981 -5.586 5.896 1.00 92.38 113 PHE A O 1
ATOM 829 N N . ASP A 1 114 ? 6.548 -4.282 4.934 1.00 92.25 114 ASP A N 1
ATOM 830 C CA . ASP A 1 114 ? 7.427 -4.238 6.108 1.00 92.25 114 ASP A CA 1
ATOM 831 C C . ASP A 1 114 ? 6.818 -3.399 7.243 1.00 92.25 114 ASP A C 1
ATOM 833 O O . ASP A 1 114 ? 6.911 -3.761 8.421 1.00 92.25 114 ASP A O 1
ATOM 837 N N . GLU A 1 115 ? 6.084 -2.342 6.890 1.00 91.81 115 GLU A N 1
ATOM 838 C CA . GLU A 1 115 ? 5.389 -1.468 7.836 1.00 91.81 115 GLU A CA 1
ATOM 839 C C . GLU A 1 115 ? 4.236 -2.156 8.587 1.00 91.81 115 GLU A C 1
ATOM 841 O O . GLU A 1 115 ? 3.801 -1.654 9.625 1.00 91.81 115 GLU A O 1
ATOM 846 N N . TYR A 1 116 ? 3.765 -3.335 8.153 1.00 91.44 116 TYR A N 1
ATOM 847 C CA . TYR A 1 116 ? 2.646 -4.047 8.791 1.00 91.44 116 TYR A CA 1
ATOM 848 C C . TYR A 1 116 ? 2.836 -4.242 10.307 1.00 91.44 116 TYR A C 1
ATOM 850 O O . TYR A 1 116 ? 1.894 -4.092 11.091 1.00 91.44 116 TYR A O 1
ATOM 858 N N . ARG A 1 117 ? 4.072 -4.497 10.761 1.00 88.81 117 ARG A N 1
ATOM 859 C CA . ARG A 1 117 ? 4.406 -4.629 12.197 1.00 88.81 117 ARG A CA 1
ATOM 860 C C . ARG A 1 117 ? 4.153 -3.347 13.001 1.00 88.81 117 ARG A C 1
ATOM 862 O O . ARG A 1 117 ? 3.948 -3.410 14.215 1.00 88.81 117 ARG A O 1
ATOM 869 N N . PHE A 1 118 ? 4.137 -2.196 12.336 1.00 89.69 118 PHE A N 1
ATOM 870 C CA . PHE A 1 118 ? 3.911 -0.878 12.921 1.00 89.69 118 PHE A CA 1
ATOM 871 C C . PHE A 1 118 ? 2.486 -0.354 12.719 1.00 89.69 118 PHE A C 1
ATOM 873 O O . PHE A 1 118 ? 2.126 0.616 13.380 1.00 89.69 118 PHE A O 1
ATOM 880 N N . PHE A 1 119 ? 1.633 -1.020 11.931 1.00 89.81 119 PHE A N 1
ATOM 881 C CA . PHE A 1 119 ? 0.244 -0.592 11.686 1.00 89.81 119 PHE A CA 1
ATOM 882 C C . PHE A 1 119 ? -0.569 -0.400 12.973 1.00 89.81 119 PHE A C 1
ATOM 884 O O . PHE A 1 119 ? -1.393 0.503 13.068 1.00 89.81 119 PHE A O 1
ATOM 891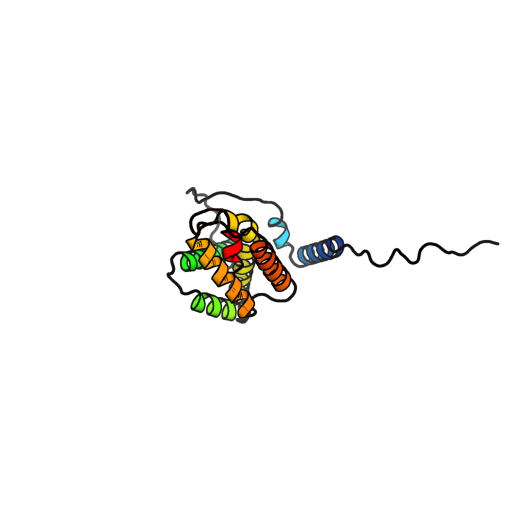 N N . SER A 1 120 ? -0.291 -1.186 14.016 1.00 86.19 120 SER A N 1
ATOM 892 C CA . SER A 1 120 ? -0.931 -1.014 15.331 1.00 86.19 120 SER A CA 1
ATOM 893 C C . SER A 1 120 ? -0.648 0.344 15.995 1.00 86.19 120 SER A C 1
ATOM 895 O O . SER A 1 120 ? -1.413 0.774 16.859 1.00 86.19 120 SER A O 1
ATOM 897 N N . LYS A 1 121 ? 0.435 1.017 15.592 1.00 87.31 121 LYS A N 1
ATOM 898 C CA . LYS A 1 121 ? 0.845 2.345 16.062 1.00 87.31 121 LYS A CA 1
ATOM 899 C C . LYS A 1 121 ? 0.319 3.473 15.176 1.00 87.31 121 LYS A C 1
ATOM 901 O O . LYS A 1 121 ? 0.417 4.629 15.578 1.00 87.31 121 LYS A O 1
ATOM 906 N N . TYR A 1 122 ? -0.223 3.162 13.997 1.00 87.19 122 TYR A N 1
ATOM 907 C CA . TYR A 1 122 ? -0.736 4.183 13.094 1.00 87.19 122 TYR A CA 1
ATOM 908 C C . TYR A 1 122 ? -1.960 4.871 13.722 1.00 87.19 122 TYR A C 1
ATOM 910 O O . TYR A 1 122 ? -2.776 4.224 14.405 1.00 87.19 122 TYR A O 1
ATOM 918 N N . PRO A 1 123 ? -2.129 6.186 13.508 1.00 88.06 123 PRO A N 1
ATOM 919 C CA . PRO A 1 123 ? -3.389 6.830 13.821 1.00 88.06 123 PRO A CA 1
ATOM 920 C C . PRO A 1 123 ? -4.505 6.256 12.935 1.00 88.06 123 PRO A C 1
ATOM 922 O O . PRO A 1 123 ? -4.277 5.617 11.908 1.00 88.06 123 PRO A O 1
ATOM 925 N N . GLU A 1 124 ? -5.748 6.396 13.394 1.00 85.25 124 GLU A N 1
ATOM 926 C CA . GLU A 1 124 ? -6.883 5.678 12.803 1.00 85.25 124 GLU A CA 1
ATOM 927 C C . GLU A 1 124 ? -7.150 6.067 11.345 1.00 85.25 124 GLU A C 1
ATOM 929 O O . GLU A 1 124 ? -7.515 5.210 10.537 1.00 85.25 124 GLU A O 1
ATOM 934 N N . LYS A 1 125 ? -6.957 7.346 11.006 1.00 87.56 125 LYS A N 1
ATOM 935 C CA . LYS A 1 125 ? -7.173 7.866 9.654 1.00 87.56 125 LYS A CA 1
ATOM 936 C C . LYS A 1 125 ? -6.205 7.208 8.670 1.00 87.56 125 LYS A C 1
ATOM 938 O O . LYS A 1 125 ? -6.640 6.664 7.660 1.00 87.56 125 LYS A O 1
ATOM 943 N N . GLU A 1 126 ? -4.918 7.232 8.984 1.00 90.38 126 GLU A N 1
ATOM 944 C CA . GLU A 1 126 ? -3.839 6.677 8.175 1.00 90.38 126 GLU A CA 1
ATOM 945 C C . GLU A 1 126 ? -4.001 5.165 8.060 1.00 90.38 126 GLU A C 1
ATOM 947 O O . GLU A 1 126 ? -3.992 4.646 6.951 1.00 90.38 126 GLU A O 1
ATOM 952 N N . LEU A 1 127 ? -4.281 4.468 9.168 1.00 90.62 127 LEU A N 1
ATOM 953 C CA . LEU A 1 127 ? -4.511 3.022 9.146 1.00 90.62 127 LEU A CA 1
ATOM 954 C C . LEU A 1 127 ? -5.694 2.631 8.249 1.00 90.62 127 LEU A C 1
ATOM 956 O O . LEU A 1 127 ? -5.620 1.630 7.537 1.00 90.62 127 LEU A O 1
ATOM 960 N N . ARG A 1 128 ? -6.779 3.415 8.252 1.00 90.12 128 ARG A N 1
ATOM 961 C CA . ARG A 1 128 ? -7.917 3.194 7.349 1.00 90.12 128 ARG A CA 1
ATOM 962 C C . ARG A 1 128 ? -7.509 3.374 5.887 1.00 90.12 128 ARG A C 1
ATOM 964 O O . ARG A 1 128 ? -7.866 2.535 5.066 1.00 90.12 128 ARG A O 1
ATOM 971 N N . ILE A 1 129 ? -6.781 4.442 5.560 1.00 90.56 129 ILE A N 1
ATOM 972 C CA . ILE A 1 129 ? -6.282 4.686 4.195 1.00 90.56 129 ILE A CA 1
ATOM 973 C C . ILE A 1 129 ? -5.387 3.522 3.753 1.00 90.56 129 ILE A C 1
ATOM 975 O O . ILE A 1 129 ? -5.576 2.978 2.666 1.00 90.56 129 ILE A O 1
ATOM 979 N N . THR A 1 130 ? -4.480 3.085 4.627 1.00 92.44 130 THR A N 1
ATOM 980 C CA . THR A 1 130 ? -3.592 1.941 4.409 1.00 92.44 130 THR A CA 1
ATOM 981 C C . THR A 1 130 ? -4.370 0.646 4.189 1.00 92.44 130 THR A C 1
ATOM 983 O O . THR A 1 130 ? -4.038 -0.092 3.269 1.00 92.44 130 THR A O 1
ATOM 986 N N . GLY A 1 131 ? -5.423 0.376 4.968 1.00 92.62 131 GLY A N 1
ATOM 987 C CA . GLY A 1 131 ? -6.292 -0.794 4.782 1.00 92.62 131 GLY A CA 1
ATOM 988 C C . GLY A 1 131 ? -6.978 -0.814 3.419 1.00 92.62 131 GLY A C 1
ATOM 989 O O . GLY A 1 131 ? -6.920 -1.820 2.712 1.00 92.62 131 GLY A O 1
ATOM 990 N N . ILE A 1 132 ? -7.540 0.324 2.997 1.00 92.06 132 ILE A N 1
ATOM 991 C CA . ILE A 1 132 ? -8.168 0.452 1.675 1.00 92.06 132 ILE A CA 1
ATOM 992 C C . ILE A 1 132 ? -7.124 0.247 0.571 1.00 92.06 132 ILE A C 1
ATOM 994 O O . ILE A 1 132 ? -7.361 -0.538 -0.346 1.00 92.06 132 ILE A O 1
ATOM 998 N N . LEU A 1 133 ? -5.952 0.887 0.673 1.00 92.69 133 LEU A N 1
ATOM 999 C CA . LEU A 1 133 ? -4.857 0.692 -0.280 1.00 92.69 133 LEU A CA 1
ATOM 1000 C C . LEU A 1 133 ? -4.466 -0.788 -0.366 1.00 92.69 133 LEU A C 1
ATOM 1002 O O . LEU A 1 133 ? -4.404 -1.339 -1.461 1.00 92.69 133 LEU A O 1
ATOM 1006 N N . PHE A 1 134 ? -4.264 -1.449 0.775 1.00 93.44 134 PHE A N 1
ATOM 1007 C CA . PHE A 1 134 ? -3.884 -2.859 0.852 1.00 93.44 134 PHE A CA 1
ATOM 1008 C C . PHE A 1 134 ? -4.918 -3.768 0.168 1.00 93.44 134 PHE A C 1
ATOM 1010 O O . PHE A 1 134 ? -4.555 -4.631 -0.634 1.00 93.44 134 PHE A O 1
ATOM 1017 N N . GLY A 1 135 ? -6.209 -3.526 0.413 1.00 93.12 135 GLY A N 1
ATOM 1018 C CA . GLY A 1 135 ? -7.307 -4.220 -0.261 1.00 93.12 135 GLY A CA 1
ATOM 1019 C C . GLY A 1 135 ? -7.308 -3.991 -1.774 1.00 93.12 135 GLY A C 1
ATOM 1020 O O . GLY A 1 135 ? -7.431 -4.945 -2.543 1.00 93.12 135 GLY A O 1
ATOM 1021 N N . MET A 1 136 ? -7.080 -2.754 -2.224 1.00 94.12 136 MET A N 1
ATOM 1022 C CA . MET A 1 136 ? -6.999 -2.430 -3.651 1.00 94.12 136 MET A CA 1
ATOM 1023 C C . MET A 1 136 ? -5.793 -3.088 -4.337 1.00 94.12 136 MET A C 1
ATOM 1025 O O . MET A 1 136 ? -5.919 -3.544 -5.475 1.00 94.12 136 MET A O 1
ATOM 1029 N N . LEU A 1 137 ? -4.640 -3.194 -3.664 1.00 93.94 137 LEU A N 1
ATOM 1030 C CA . LEU A 1 137 ? -3.470 -3.904 -4.197 1.00 93.94 137 LEU A CA 1
ATOM 1031 C C . LEU A 1 137 ? -3.782 -5.381 -4.476 1.00 93.94 137 LEU A C 1
ATOM 1033 O O . LEU A 1 137 ? -3.358 -5.916 -5.505 1.00 93.94 137 LEU A O 1
ATOM 1037 N N . ILE A 1 138 ? -4.538 -6.025 -3.581 1.00 92.94 138 ILE A N 1
ATOM 1038 C CA . ILE A 1 138 ? -5.003 -7.409 -3.740 1.00 92.94 138 ILE A CA 1
ATOM 1039 C C . ILE A 1 138 ? -6.033 -7.491 -4.872 1.00 92.94 138 ILE A C 1
ATOM 1041 O O . ILE A 1 138 ? -5.855 -8.266 -5.811 1.00 92.94 138 ILE A O 1
ATOM 1045 N N . GLN A 1 139 ? -7.080 -6.660 -4.823 1.00 93.00 139 GLN A N 1
ATOM 1046 C CA . GLN A 1 139 ? -8.180 -6.661 -5.793 1.00 93.00 139 GLN A CA 1
ATOM 1047 C C . GLN A 1 139 ? -7.691 -6.461 -7.233 1.00 93.00 139 GLN A C 1
ATOM 1049 O O . GLN A 1 139 ? -8.202 -7.080 -8.164 1.00 93.00 139 GLN A O 1
ATOM 1054 N N . HIS A 1 140 ? -6.688 -5.606 -7.427 1.00 93.19 140 HIS A N 1
ATOM 1055 C CA . HIS A 1 140 ? -6.143 -5.287 -8.742 1.00 93.19 140 HIS A CA 1
ATOM 1056 C C . HIS A 1 140 ? -4.934 -6.135 -9.155 1.00 93.19 140 HIS A C 1
ATOM 1058 O O . HIS A 1 140 ? -4.303 -5.818 -10.163 1.00 93.19 140 HIS A O 1
ATOM 1064 N N . GLN A 1 141 ? -4.615 -7.207 -8.419 1.00 92.81 141 GLN A N 1
ATOM 1065 C CA . GLN A 1 141 ? -3.495 -8.111 -8.716 1.00 92.81 141 GLN A CA 1
ATOM 1066 C C . GLN A 1 141 ? -2.146 -7.382 -8.845 1.00 92.81 141 GLN A C 1
ATOM 1068 O O . GLN A 1 141 ? -1.274 -7.755 -9.641 1.00 92.81 141 GLN A O 1
ATOM 1073 N N . LEU A 1 142 ? -1.956 -6.316 -8.063 1.00 92.25 142 LEU A N 1
ATOM 1074 C CA . LEU A 1 142 ? -0.665 -5.637 -7.975 1.00 92.25 142 LEU A CA 1
ATOM 1075 C C . LEU A 1 142 ? 0.335 -6.511 -7.215 1.00 92.25 142 LEU A C 1
ATOM 1077 O O . LEU A 1 142 ? 1.490 -6.595 -7.627 1.00 92.25 142 LEU A O 1
ATOM 1081 N N . VAL A 1 143 ? -0.140 -7.281 -6.235 1.00 91.38 143 VAL A N 1
ATOM 1082 C CA . VAL A 1 143 ? 0.616 -8.345 -5.558 1.00 91.38 143 VAL A CA 1
ATOM 1083 C C . VAL A 1 143 ? 0.203 -9.730 -6.073 1.00 91.38 143 VAL A C 1
ATOM 1085 O O . VAL A 1 143 ? -0.978 -9.983 -6.302 1.00 91.38 143 VAL A O 1
ATOM 1088 N N . SER A 1 144 ? 1.165 -10.637 -6.268 1.00 88.69 144 SER A N 1
ATOM 1089 C CA . SER A 1 144 ? 0.926 -11.989 -6.805 1.00 88.69 144 SER A CA 1
ATOM 1090 C C . SER A 1 144 ? 1.790 -13.053 -6.121 1.00 88.69 144 SER A C 1
ATOM 1092 O O . SER A 1 144 ? 2.746 -12.734 -5.412 1.00 88.69 144 SER A O 1
ATOM 1094 N N . SER A 1 145 ? 1.451 -14.328 -6.336 1.00 91.62 145 SER A N 1
ATOM 1095 C CA . SER A 1 145 ? 2.211 -15.494 -5.859 1.00 91.62 145 SER A CA 1
ATOM 1096 C C . SER A 1 145 ? 2.463 -15.460 -4.341 1.00 91.62 145 SER A C 1
ATOM 1098 O O . SER A 1 145 ? 1.517 -15.396 -3.556 1.00 91.62 145 SER A O 1
ATOM 1100 N N . ILE A 1 146 ? 3.727 -15.489 -3.910 1.00 89.81 146 ILE A N 1
ATOM 1101 C CA . ILE A 1 146 ? 4.115 -15.508 -2.494 1.00 89.81 146 ILE A CA 1
ATOM 1102 C C . ILE A 1 146 ? 3.668 -14.222 -1.784 1.00 89.81 146 ILE A C 1
ATOM 1104 O O . ILE A 1 146 ? 3.136 -14.286 -0.676 1.00 89.81 146 ILE A O 1
ATOM 1108 N N . THR A 1 147 ? 3.805 -13.062 -2.434 1.00 89.88 147 THR A N 1
ATOM 1109 C CA . THR A 1 147 ? 3.421 -11.761 -1.862 1.00 89.88 147 THR A CA 1
ATOM 1110 C C . THR A 1 147 ? 1.921 -11.684 -1.603 1.00 89.88 147 THR A C 1
ATOM 1112 O O . THR A 1 147 ? 1.505 -11.190 -0.558 1.00 89.88 147 THR A O 1
ATOM 1115 N N . LEU A 1 148 ? 1.102 -12.243 -2.501 1.00 90.88 148 LEU A N 1
ATOM 1116 C CA . LEU A 1 148 ? -0.341 -12.360 -2.279 1.00 90.88 148 LEU A CA 1
ATOM 1117 C C . LEU A 1 148 ? -0.650 -13.243 -1.060 1.00 90.88 148 LEU A C 1
ATOM 1119 O O . LEU A 1 148 ? -1.477 -12.874 -0.230 1.00 90.88 148 LEU A O 1
ATOM 1123 N N . GLY A 1 149 ? 0.046 -14.374 -0.910 1.00 91.69 149 GLY A N 1
ATOM 1124 C CA . GLY A 1 149 ? -0.096 -15.240 0.265 1.00 91.69 149 GLY A CA 1
ATOM 1125 C C . GLY A 1 149 ? 0.224 -14.516 1.579 1.00 91.69 149 GLY A C 1
ATOM 1126 O O . GLY A 1 149 ? -0.519 -14.640 2.553 1.00 91.69 149 GLY A O 1
ATOM 1127 N N . ILE A 1 150 ? 1.286 -13.705 1.597 1.00 92.75 150 ILE A N 1
ATOM 1128 C CA . ILE A 1 150 ? 1.645 -12.870 2.754 1.00 92.75 150 ILE A CA 1
ATOM 1129 C C . ILE A 1 150 ? 0.562 -11.818 3.022 1.00 92.75 150 ILE A C 1
ATOM 1131 O O . ILE A 1 150 ? 0.151 -11.654 4.169 1.00 92.75 150 ILE A O 1
ATOM 1135 N N . ALA A 1 151 ? 0.060 -11.159 1.976 1.00 92.12 151 ALA A N 1
ATOM 1136 C CA . ALA A 1 151 ? -0.974 -10.134 2.080 1.00 92.12 151 ALA A CA 1
ATOM 1137 C C . ALA A 1 151 ? -2.251 -10.683 2.734 1.00 92.12 151 ALA A C 1
ATOM 1139 O O . ALA A 1 151 ? -2.761 -10.123 3.703 1.00 92.12 151 ALA A O 1
ATOM 1140 N N . LEU A 1 152 ? -2.728 -11.832 2.249 1.00 92.00 152 LEU A N 1
ATOM 1141 C CA . LEU A 1 152 ? -3.904 -12.507 2.796 1.00 92.00 152 LEU A CA 1
ATOM 1142 C C . LEU A 1 152 ? -3.678 -12.956 4.241 1.00 92.00 152 LEU A C 1
ATOM 1144 O O . LEU A 1 152 ? -4.581 -12.844 5.070 1.00 92.00 152 LEU A O 1
ATOM 1148 N N . ARG A 1 153 ? -2.467 -13.426 4.570 1.00 92.50 153 ARG A N 1
ATOM 1149 C CA . ARG A 1 153 ? -2.110 -13.772 5.948 1.00 92.50 153 ARG A CA 1
ATOM 1150 C C . ARG A 1 153 ? -2.187 -12.556 6.869 1.00 92.50 153 ARG A C 1
ATOM 1152 O O . ARG A 1 153 ? -2.752 -12.685 7.948 1.00 92.50 153 ARG A O 1
ATOM 1159 N N . TYR A 1 154 ? -1.680 -11.399 6.448 1.00 93.81 154 TYR A N 1
ATOM 1160 C CA . TYR A 1 154 ? -1.764 -10.155 7.219 1.00 93.81 154 TYR A CA 1
ATOM 1161 C C . TYR A 1 154 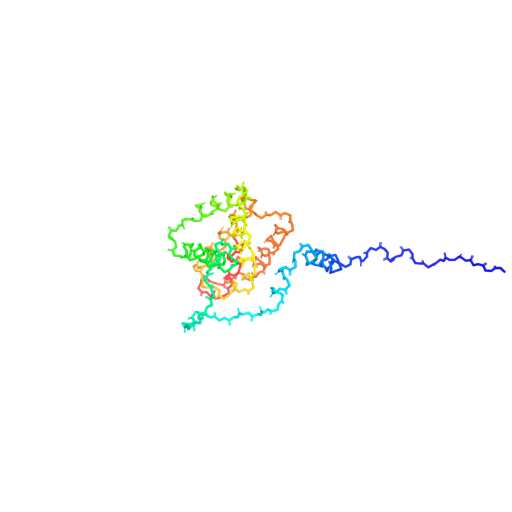? -3.210 -9.718 7.452 1.00 93.81 154 TYR A C 1
ATOM 1163 O O . TYR A 1 154 ? -3.592 -9.463 8.592 1.00 93.81 154 TYR A O 1
ATOM 1171 N N . VAL A 1 155 ? -4.049 -9.721 6.414 1.00 92.00 155 VAL A N 1
ATOM 1172 C CA . VAL A 1 155 ? -5.485 -9.417 6.555 1.00 92.00 155 VAL A CA 1
ATOM 1173 C C . VAL A 1 155 ? -6.148 -10.374 7.553 1.00 92.00 155 VAL A C 1
ATOM 1175 O O . VAL A 1 155 ? -6.831 -9.942 8.480 1.00 92.00 155 VAL A O 1
ATOM 1178 N N . LEU A 1 156 ? -5.884 -11.677 7.435 1.00 88.69 156 LEU A N 1
ATOM 1179 C CA . LEU A 1 156 ? -6.448 -12.689 8.325 1.00 88.69 156 LEU A CA 1
ATOM 1180 C C . LEU A 1 156 ? -5.946 -12.560 9.774 1.00 88.69 156 LEU A C 1
ATOM 1182 O O . LEU A 1 156 ? -6.708 -12.746 10.719 1.00 88.69 156 LEU A O 1
ATOM 1186 N N . GLU A 1 157 ? -4.665 -12.255 9.977 1.00 90.00 157 GLU A N 1
ATOM 1187 C CA . GLU A 1 157 ? -4.094 -11.987 11.301 1.00 90.00 157 GLU A CA 1
ATOM 1188 C C . GLU A 1 157 ? -4.711 -10.747 11.951 1.00 90.00 157 GLU A C 1
ATOM 1190 O O . GLU A 1 157 ? -4.960 -10.748 13.160 1.00 90.00 157 GLU A O 1
ATOM 1195 N N . ALA A 1 158 ? -4.990 -9.715 11.158 1.00 89.69 158 ALA A N 1
ATOM 1196 C CA . ALA A 1 158 ? -5.632 -8.496 11.614 1.00 89.69 158 ALA A CA 1
ATOM 1197 C C . ALA A 1 158 ? -7.099 -8.749 12.016 1.00 89.69 158 ALA A C 1
ATOM 1199 O O . ALA A 1 158 ? -7.502 -8.358 13.113 1.00 89.69 158 ALA A O 1
ATOM 1200 N N . LEU A 1 159 ? -7.848 -9.513 11.211 1.00 87.88 159 LEU A N 1
ATOM 1201 C CA . LEU A 1 159 ? -9.220 -9.960 11.504 1.00 87.88 159 LEU A CA 1
ATOM 1202 C C . LEU A 1 159 ? -9.330 -10.877 12.731 1.00 87.88 159 LEU A C 1
ATOM 1204 O O . LEU A 1 159 ? -10.382 -10.952 13.358 1.00 87.88 159 LEU A O 1
ATOM 1208 N N . ARG A 1 160 ? -8.256 -11.578 13.109 1.00 87.44 160 ARG A N 1
ATOM 1209 C CA . ARG A 1 160 ? -8.223 -12.392 14.338 1.00 87.44 160 ARG A CA 1
ATOM 1210 C C . ARG A 1 160 ? -8.065 -11.565 15.613 1.00 87.44 160 ARG A C 1
ATOM 1212 O O . ARG A 1 160 ? -8.180 -12.118 16.707 1.00 87.44 160 ARG A O 1
ATOM 1219 N N . LYS A 1 161 ? -7.752 -10.270 15.514 1.00 86.19 161 LYS A N 1
ATOM 1220 C CA . LYS A 1 161 ? -7.671 -9.396 16.690 1.00 86.19 161 LYS A CA 1
ATOM 1221 C C . LYS A 1 161 ? -9.077 -9.128 17.231 1.00 86.19 161 LYS A C 1
ATOM 1223 O O . LYS A 1 161 ? -10.017 -9.045 16.448 1.00 86.19 161 LYS A O 1
ATOM 1228 N N . PRO A 1 162 ? -9.240 -8.983 18.556 1.00 81.00 162 PRO A N 1
ATOM 1229 C CA . PRO A 1 162 ? -10.557 -8.758 19.131 1.00 81.00 162 PRO A CA 1
ATOM 1230 C C . PRO A 1 162 ? -11.176 -7.472 18.556 1.00 81.00 162 PRO A C 1
ATOM 1232 O O . PRO A 1 162 ? -10.481 -6.446 18.503 1.00 81.00 162 PRO A O 1
ATOM 1235 N N . PRO A 1 163 ? -12.456 -7.498 18.137 1.00 75.88 163 PRO A N 1
ATOM 1236 C CA . PRO A 1 163 ? -13.171 -6.284 17.779 1.00 75.88 163 PRO A CA 1
ATOM 1237 C C . PRO A 1 163 ? -13.266 -5.420 19.039 1.00 75.88 163 PRO A C 1
ATOM 1239 O O . PRO A 1 163 ? -13.780 -5.845 20.073 1.00 75.88 163 PRO A O 1
ATOM 1242 N N . GLY A 1 164 ? -12.675 -4.230 18.989 1.00 66.25 164 GLY A N 1
ATOM 1243 C CA . GLY A 1 164 ? -12.666 -3.322 20.130 1.00 66.25 164 GLY A CA 1
ATOM 1244 C C . GLY A 1 164 ? -14.068 -2.794 20.437 1.00 66.25 164 GLY A C 1
ATOM 1245 O O . GLY A 1 164 ? -14.867 -2.634 19.514 1.00 66.25 164 GLY A O 1
ATOM 1246 N N . PRO A 1 165 ? -14.374 -2.472 21.705 1.00 62.16 165 PRO A N 1
ATOM 1247 C CA . PRO A 1 165 ? -15.718 -2.071 22.124 1.00 62.16 165 PRO A CA 1
ATOM 1248 C C . PRO A 1 165 ? -16.166 -0.678 21.636 1.00 62.16 165 PRO A C 1
ATOM 1250 O O . PRO A 1 165 ? -17.276 -0.262 21.951 1.00 62.16 165 PRO A O 1
ATOM 1253 N N . SER A 1 166 ? -15.351 0.073 20.886 1.00 55.03 166 SER A N 1
ATOM 1254 C CA . SER A 1 166 ? -15.766 1.334 20.250 1.00 55.03 166 SER A CA 1
ATOM 1255 C C . SER A 1 166 ? -14.777 1.787 19.172 1.00 55.03 166 SER A C 1
ATOM 1257 O O . SER A 1 166 ? -13.619 1.364 19.154 1.00 55.03 166 SER A O 1
ATOM 1259 N N . THR A 1 167 ? -15.210 2.703 18.301 1.00 55.59 167 THR A N 1
ATOM 1260 C CA . THR A 1 167 ? -14.375 3.326 17.259 1.00 55.59 167 THR A CA 1
ATOM 1261 C C . THR A 1 167 ? -13.188 4.120 17.807 1.00 55.59 167 THR A C 1
ATOM 1263 O O . THR A 1 167 ? -12.283 4.406 17.042 1.00 55.59 167 THR A O 1
ATOM 1266 N N . THR A 1 168 ? -13.160 4.445 19.103 1.00 54.31 168 THR A N 1
ATOM 1267 C CA . THR A 1 168 ? -12.201 5.393 19.703 1.00 54.31 168 THR A CA 1
ATOM 1268 C C . THR A 1 168 ? -11.060 4.707 20.468 1.00 54.31 168 THR A C 1
ATOM 1270 O O . THR A 1 168 ? -10.071 5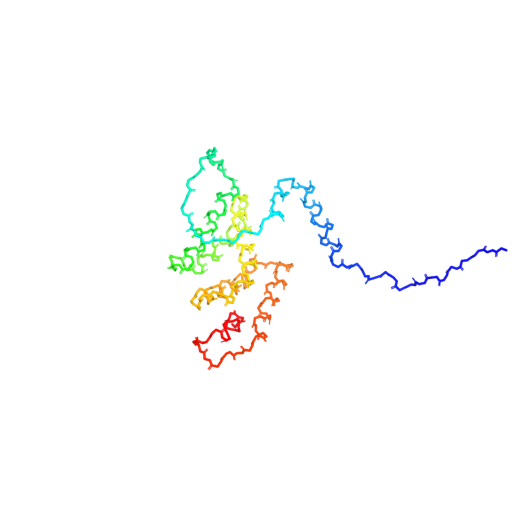.346 20.826 1.00 54.31 168 THR A O 1
ATOM 1273 N N . SER A 1 169 ? -11.149 3.401 20.738 1.00 58.47 169 SER A N 1
ATOM 1274 C CA . SER A 1 169 ? -10.111 2.681 21.487 1.00 58.47 169 SER A CA 1
ATOM 1275 C C . SER A 1 169 ? -9.006 2.134 20.573 1.00 58.47 169 SER A C 1
ATOM 1277 O O . SER A 1 169 ? -9.282 1.659 19.477 1.00 58.47 169 SER A O 1
ATOM 1279 N N . ASN A 1 170 ? -7.748 2.109 21.040 1.00 61.44 170 ASN A N 1
ATOM 1280 C CA . ASN A 1 170 ? -6.660 1.377 20.357 1.00 61.44 170 ASN A CA 1
ATOM 1281 C C . ASN A 1 170 ? -6.975 -0.124 20.196 1.00 61.44 170 ASN A C 1
ATOM 1283 O O . ASN A 1 170 ? -6.432 -0.792 19.316 1.00 61.44 170 ASN A O 1
ATOM 1287 N N . GLN A 1 171 ? -7.871 -0.647 21.036 1.00 62.78 171 GLN A N 1
ATOM 1288 C CA . GLN A 1 171 ? -8.414 -1.992 20.916 1.00 62.78 171 GLN A CA 1
ATOM 1289 C C . GLN A 1 171 ? -9.298 -2.052 19.658 1.00 62.78 171 GLN A C 1
ATOM 1291 O O . GLN A 1 171 ? -10.175 -1.214 19.482 1.00 62.78 171 GLN A O 1
ATOM 1296 N N . GLY A 1 172 ? -9.047 -3.002 18.753 1.00 74.75 172 GLY A N 1
ATOM 1297 C CA . GLY A 1 172 ? -9.841 -3.198 17.530 1.00 74.75 172 GLY A CA 1
ATOM 1298 C C . GLY A 1 172 ? -9.369 -2.473 16.266 1.00 74.75 172 GLY A C 1
ATOM 1299 O O . GLY A 1 172 ? -9.917 -2.734 15.198 1.00 74.75 172 GLY A O 1
ATOM 1300 N N . LYS A 1 173 ? -8.335 -1.623 16.323 1.00 85.25 173 LYS A N 1
ATOM 1301 C CA . LYS A 1 173 ? -7.803 -0.937 15.126 1.00 85.25 173 LYS A CA 1
ATOM 1302 C C . LYS A 1 173 ? -7.343 -1.907 14.034 1.00 85.25 173 LYS A C 1
ATOM 1304 O O . LYS A 1 173 ? -7.707 -1.747 12.877 1.00 85.25 173 LYS A O 1
ATOM 1309 N N . MET A 1 174 ? -6.619 -2.957 14.420 1.00 87.25 174 MET A N 1
ATOM 1310 C CA . MET A 1 174 ? -6.181 -3.997 13.481 1.00 87.25 174 MET A CA 1
ATOM 1311 C C . MET A 1 174 ? -7.358 -4.804 12.922 1.00 87.25 174 MET A C 1
ATOM 1313 O O . MET A 1 174 ? -7.375 -5.101 11.737 1.00 87.25 174 MET A O 1
ATOM 1317 N N . PHE A 1 175 ? -8.383 -5.085 13.733 1.00 86.12 175 PHE A N 1
ATOM 1318 C CA . PHE A 1 175 ? -9.598 -5.734 13.234 1.00 86.12 175 PHE A CA 1
ATOM 1319 C C . PHE A 1 175 ? -10.250 -4.898 12.123 1.00 86.12 175 PHE A C 1
ATOM 1321 O O . PHE A 1 175 ? -10.614 -5.425 11.081 1.00 86.12 175 PHE A O 1
ATOM 1328 N N . ARG A 1 176 ? -10.310 -3.573 12.305 1.00 85.12 176 ARG A N 1
ATOM 1329 C CA . ARG A 1 176 ? -10.851 -2.631 11.312 1.00 85.12 176 ARG A CA 1
ATOM 1330 C C . ARG A 1 176 ? -9.983 -2.474 10.064 1.00 85.12 176 ARG A C 1
ATOM 1332 O O . ARG A 1 176 ? -10.525 -2.113 9.033 1.00 85.12 176 ARG A O 1
ATOM 1339 N N . PHE A 1 177 ? -8.674 -2.708 10.153 1.00 88.88 177 PHE A N 1
ATOM 1340 C CA . PHE A 1 177 ? -7.798 -2.769 8.978 1.00 88.88 177 PHE A CA 1
ATOM 1341 C C . PHE A 1 177 ? -8.103 -3.996 8.109 1.00 88.88 177 PHE A C 1
ATOM 1343 O O . PHE A 1 177 ? -8.008 -3.915 6.891 1.00 88.88 177 PHE A O 1
ATOM 1350 N N . GLY A 1 178 ? -8.436 -5.130 8.732 1.00 84.44 178 GLY A N 1
ATOM 1351 C CA . GLY A 1 178 ? -8.701 -6.375 8.012 1.00 84.44 178 GLY A CA 1
ATOM 1352 C C . GLY A 1 178 ? -10.117 -6.504 7.436 1.00 84.44 178 GLY A C 1
ATOM 1353 O O . GLY A 1 178 ? -10.354 -7.439 6.675 1.00 84.44 178 GLY A O 1
ATOM 1354 N N . MET A 1 179 ? -11.036 -5.617 7.829 1.00 81.94 179 MET A N 1
ATOM 1355 C CA . MET A 1 179 ? -12.435 -5.556 7.375 1.00 81.94 179 MET A CA 1
ATOM 1356 C C . MET A 1 179 ? -12.563 -4.808 6.052 1.00 81.94 179 MET A C 1
ATOM 1358 O O . MET A 1 179 ? -13.298 -5.316 5.179 1.00 81.94 179 MET A O 1
#

Radius of gyration: 21.59 Å; chains: 1; bounding box: 45×80×41 Å

Secondary structure (DSSP, 8-state):
--------TT-TT---HHHHHHHHHHHHHHH-GGGGGSSS------------------TT-HHHHHHHHHHHHHHHHHTSS-HHHHHHHHHHHHHS--HHHHHHHHHHHHHHHHGGGGGGGS-HHHHHHHHHHHHHHHHTTSS-HHHHHHHHHHHHHHHTSPPPSSTTSSTTHHHHHH-

Sequence (179 aa):
PNPLGGESASTVLNIKIADSVKALVEACLVAHPSLSGVVTQPSIAPPSTGSGGGPAPTPGSAEDIEEMANKYFQKIYTSEQSLGEVVEMLKRFKTSGNARENDIFACMIHNLFDEYRFFSKYPEKELRITGILFGMLIQHQLVSSITLGIALRYVLEALRKPPGPSTTSNQGKMFRFGM

InterPro domains:
  IPR032193 CCR4-NOT transcription complex subunit 1, TTP binding domain [PF16417] (62-178)
  IPR038535 CCR4-NOT subunit 1, TTP binding domain superfamily [G3DSA:1.25.40.840] (55-179)
  IPR040398 CCR4-NOT transcription complex subunit 1 [PTHR13162] (11-164)

Foldseek 3Di:
DDDDDDDDPPPPDCPPVVVVVVVVVVVVCVVPVVCPPPPDDDDDDDDDDDDDDDDDDDVQDPVVLLVVLVVLLVCLLVVVDDLVVVLVQLVCLCPVPPPSSVSSSVNNLVVLLVCLVVLLVDDLSSLLSSLVNLVSCQVVVSDDDVRNVSSVVQLVVLCPFDCDPDPPDSRRSSNSSSD

Organism: NCBI:txid2749911